Protein AF-F3GQG2-F1 (afdb_monomer_lite)

pLDDT: mean 74.08, std 7.92, range [54.19, 88.62]

Secondary structure (DSSP, 8-state):
-HHHHHHHHHHTT---GGGGSS-SEEE--GGGT--S---PPP-TT-SEEE-

Radius of gyration: 12.67 Å; chains: 1; bounding box: 30×21×25 Å

Foldseek 3Di:
DLVVVQVVCVVVVNRDPVNVPDDQEEEDPCVVVDDPDDDDDDDPPHDYYHD

InterPro domains:
  IPR001078 2-oxoacid dehydrogenase acyl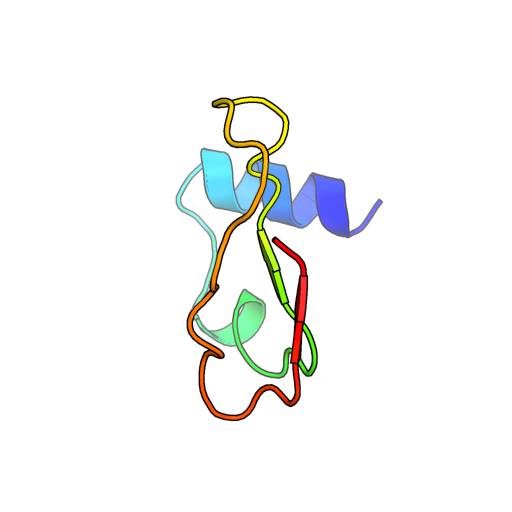transferase, catalytic domain [PF00198] (2-51)
  IPR023213 Chloramphenicol acetyltransferase-like domain superfamily [G3DSA:3.30.559.10] (1-51)
  IPR050743 2-oxoacid dehydrogenase family, E2 component [PTHR43178] (2-51)

Structure (mmCIF, N/CA/C/O backbone):
data_AF-F3GQG2-F1
#
_entry.id   AF-F3GQG2-F1
#
loop_
_atom_site.group_PDB
_atom_site.id
_atom_site.type_symbol
_atom_site.label_atom_id
_atom_site.label_alt_id
_atom_site.label_comp_id
_atom_site.label_asym_id
_atom_site.label_entity_id
_atom_site.label_seq_id
_atom_site.pdbx_PDB_ins_code
_atom_site.Cartn_x
_atom_site.Cartn_y
_atom_site.Cartn_z
_atom_site.occupancy
_atom_site.B_iso_or_equiv
_atom_site.auth_seq_id
_atom_site.auth_comp_id
_atom_site.auth_asym_id
_atom_site.auth_atom_id
_atom_site.pdbx_PDB_model_num
ATOM 1 N N . ALA A 1 1 ? -15.280 -2.094 -6.739 1.00 62.00 1 ALA A N 1
ATOM 2 C CA . ALA A 1 1 ? -16.356 -2.288 -5.740 1.00 62.00 1 ALA A CA 1
ATOM 3 C C . ALA A 1 1 ? -15.853 -2.016 -4.322 1.00 62.00 1 ALA A C 1
ATOM 5 O O . ALA A 1 1 ? -16.275 -1.034 -3.731 1.00 62.00 1 ALA A O 1
ATOM 6 N N . GLU A 1 2 ? -14.925 -2.813 -3.781 1.00 76.44 2 GLU A N 1
ATOM 7 C CA . GLU A 1 2 ? -14.375 -2.583 -2.430 1.00 76.44 2 GLU A CA 1
ATOM 8 C C . GLU A 1 2 ? -13.274 -1.511 -2.408 1.00 76.44 2 GLU A C 1
ATOM 10 O O . GLU A 1 2 ? -13.326 -0.587 -1.599 1.00 76.44 2 GLU A O 1
ATOM 15 N N . ALA A 1 3 ? -12.344 -1.562 -3.369 1.00 73.00 3 ALA A N 1
ATOM 16 C CA . ALA A 1 3 ? -11.302 -0.547 -3.530 1.00 73.00 3 ALA A CA 1
ATOM 17 C C . ALA A 1 3 ? -11.881 0.867 -3.725 1.00 73.00 3 ALA A C 1
ATOM 19 O O . ALA A 1 3 ? -11.362 1.820 -3.154 1.00 73.00 3 ALA A O 1
ATOM 20 N N . ASP A 1 4 ? -12.988 1.003 -4.463 1.00 79.62 4 ASP A N 1
ATOM 21 C CA . ASP A 1 4 ? -13.653 2.294 -4.694 1.00 79.62 4 ASP A CA 1
ATOM 22 C C . ASP A 1 4 ? -14.314 2.833 -3.419 1.00 79.62 4 ASP A C 1
ATOM 24 O O . ASP A 1 4 ? -14.182 4.013 -3.104 1.00 79.62 4 ASP A O 1
ATOM 28 N N . ALA A 1 5 ? -14.969 1.966 -2.638 1.00 82.44 5 ALA A N 1
ATOM 29 C CA . ALA A 1 5 ? -15.584 2.347 -1.368 1.00 82.44 5 ALA A CA 1
ATOM 30 C C . ALA A 1 5 ? -14.530 2.759 -0.325 1.00 82.44 5 ALA A C 1
ATOM 32 O O . ALA A 1 5 ? -14.717 3.737 0.404 1.00 82.44 5 ALA A O 1
ATOM 33 N N . LEU A 1 6 ? -13.400 2.048 -0.268 1.00 81.94 6 LEU A N 1
ATOM 34 C CA . LEU A 1 6 ? -12.255 2.422 0.564 1.00 81.94 6 LEU A CA 1
ATOM 35 C C . LEU A 1 6 ? -11.596 3.711 0.061 1.00 81.94 6 LEU A C 1
ATOM 37 O O . LEU A 1 6 ? -11.264 4.571 0.874 1.00 81.94 6 LEU A O 1
ATOM 41 N N . ALA A 1 7 ? -11.481 3.902 -1.256 1.00 80.50 7 ALA A N 1
ATOM 42 C CA . ALA A 1 7 ? -10.956 5.129 -1.849 1.00 80.50 7 ALA A CA 1
ATOM 43 C C . ALA A 1 7 ? -11.844 6.344 -1.540 1.00 80.50 7 ALA A C 1
ATOM 45 O O . ALA A 1 7 ? -11.329 7.408 -1.195 1.00 80.50 7 ALA A O 1
ATOM 46 N N . GLU A 1 8 ? -13.171 6.208 -1.596 1.00 84.50 8 GLU A N 1
ATOM 47 C CA . GLU A 1 8 ? -14.098 7.264 -1.181 1.00 84.50 8 GLU A CA 1
ATOM 48 C C . GLU A 1 8 ? -14.008 7.554 0.319 1.00 84.50 8 GLU A C 1
ATOM 50 O O . GLU A 1 8 ? -13.942 8.720 0.716 1.00 84.50 8 GLU A O 1
ATOM 55 N N . LYS A 1 9 ? -13.956 6.524 1.173 1.00 83.38 9 LYS A N 1
ATOM 56 C CA . LYS A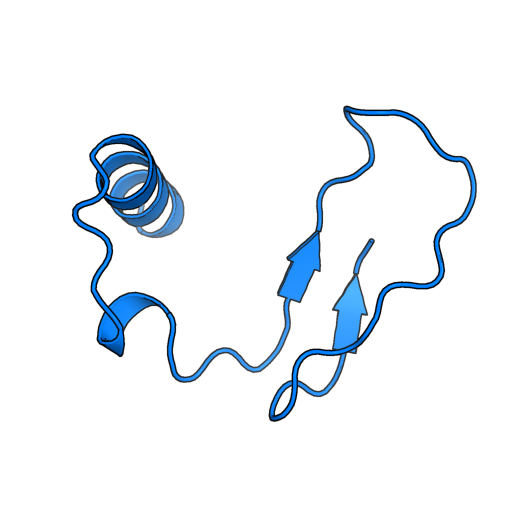 1 9 ? -13.747 6.701 2.621 1.00 83.38 9 LYS A CA 1
ATOM 57 C C . LYS A 1 9 ? -12.415 7.392 2.920 1.00 83.38 9 LYS A C 1
ATOM 59 O O . LYS A 1 9 ? -12.386 8.298 3.751 1.00 83.38 9 LYS A O 1
ATOM 64 N N . ALA A 1 10 ? -11.343 7.018 2.223 1.00 84.06 10 ALA A N 1
ATOM 65 C CA . ALA A 1 10 ? -10.023 7.629 2.342 1.00 84.06 10 ALA A CA 1
ATOM 66 C C . ALA A 1 10 ? -10.039 9.103 1.910 1.00 84.06 10 ALA A C 1
ATOM 68 O O . ALA A 1 10 ? -9.577 9.963 2.660 1.00 84.06 10 ALA A O 1
ATOM 69 N N . ARG A 1 11 ? -10.660 9.426 0.763 1.00 84.44 11 ARG A N 1
ATOM 70 C CA . ARG A 1 11 ? -10.852 10.815 0.296 1.00 84.44 11 ARG A CA 1
ATOM 71 C C . ARG A 1 11 ? -11.648 11.653 1.294 1.00 84.44 11 ARG A C 1
ATOM 73 O O . ARG A 1 11 ? -11.299 12.800 1.555 1.00 84.44 11 ARG A O 1
ATOM 80 N N . ASN A 1 12 ? -12.671 11.057 1.900 1.00 88.62 12 ASN A N 1
ATOM 81 C CA . ASN A 1 12 ? -13.507 11.694 2.915 1.00 88.62 12 ASN A CA 1
ATOM 82 C C . ASN A 1 12 ? -12.877 11.697 4.322 1.00 88.62 12 ASN A C 1
ATOM 84 O O . ASN A 1 12 ? -13.524 12.160 5.261 1.00 88.62 12 ASN A O 1
ATOM 88 N N . LYS A 1 13 ? -11.643 11.188 4.489 1.00 81.12 13 LYS A N 1
ATOM 89 C CA . LYS A 1 13 ? -10.939 11.031 5.779 1.00 81.12 13 LYS A CA 1
ATOM 90 C C . LYS A 1 13 ? -11.720 10.222 6.825 1.00 81.12 13 LYS A C 1
ATOM 92 O O . LYS A 1 13 ? -11.522 10.390 8.024 1.00 81.12 13 LYS A O 1
ATOM 97 N N . LYS A 1 14 ? -12.612 9.340 6.372 1.00 85.00 14 LYS A N 1
ATOM 98 C CA . LYS A 1 14 ? -13.425 8.437 7.204 1.00 85.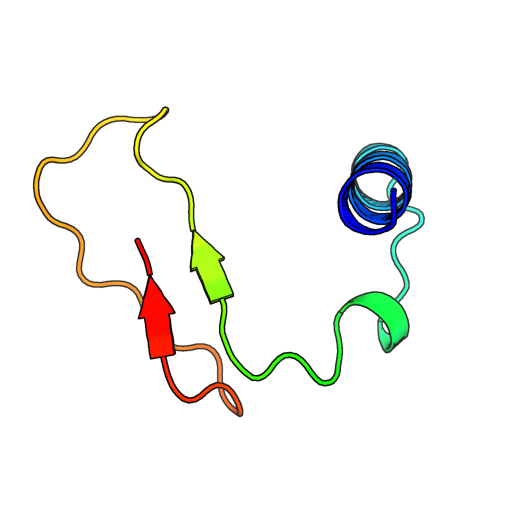00 14 LYS A CA 1
ATOM 99 C C . LYS A 1 14 ? -12.881 7.006 7.214 1.00 85.00 14 LYS A C 1
ATOM 101 O O . LYS A 1 14 ? -13.610 6.082 7.559 1.00 85.00 14 LYS A O 1
ATOM 106 N N . LEU A 1 15 ? -11.635 6.818 6.785 1.00 82.25 15 LEU A N 1
ATOM 107 C CA . LEU A 1 15 ? -10.975 5.521 6.823 1.00 82.25 15 LEU A CA 1
ATOM 108 C C . LEU A 1 15 ? -10.623 5.195 8.274 1.00 82.25 15 LEU A C 1
ATOM 110 O 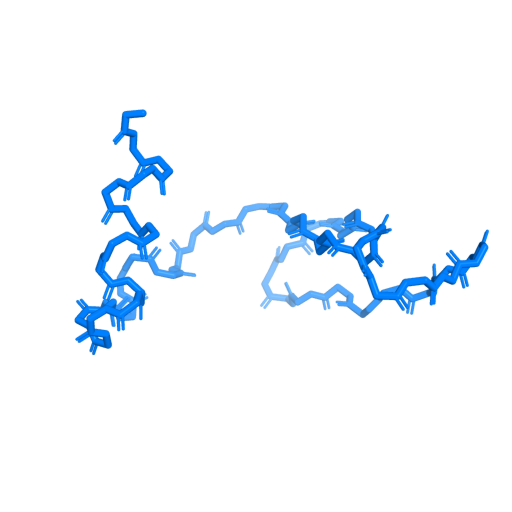O . LEU A 1 15 ? -9.984 5.997 8.956 1.00 82.25 15 LEU A O 1
ATOM 114 N N . THR A 1 16 ? -11.088 4.053 8.764 1.00 84.62 16 THR A N 1
ATOM 115 C CA . THR A 1 16 ? -10.838 3.643 10.146 1.00 84.62 16 THR A CA 1
ATOM 116 C C . THR A 1 16 ? -9.572 2.794 10.226 1.00 84.62 16 THR A C 1
ATOM 118 O O . THR A 1 16 ? -9.155 2.195 9.238 1.00 84.62 16 THR A O 1
ATOM 121 N N . ALA A 1 17 ? -8.952 2.705 11.408 1.00 75.94 17 ALA A N 1
ATOM 122 C CA . ALA A 1 17 ? -7.769 1.859 11.602 1.00 75.94 17 ALA A CA 1
ATOM 123 C C . ALA A 1 17 ? -8.041 0.381 11.262 1.00 75.94 17 ALA A C 1
ATOM 125 O O . ALA A 1 17 ? -7.150 -0.298 10.767 1.00 75.94 17 ALA A O 1
ATOM 126 N N . ASN A 1 18 ? -9.280 -0.084 11.451 1.00 79.56 18 ASN A N 1
ATOM 127 C CA . ASN A 1 18 ? -9.699 -1.435 11.080 1.00 79.56 18 ASN A CA 1
ATOM 128 C C . ASN A 1 18 ? -9.711 -1.649 9.559 1.00 79.56 18 ASN A C 1
ATOM 130 O O . ASN A 1 18 ? -9.412 -2.747 9.112 1.00 79.56 18 ASN A O 1
ATOM 134 N N . ASP A 1 19 ? -10.014 -0.610 8.770 1.00 79.00 19 ASP A N 1
ATOM 135 C CA . ASP A 1 19 ? -10.002 -0.686 7.301 1.00 79.00 19 ASP A CA 1
ATOM 136 C C . ASP A 1 19 ? -8.566 -0.701 6.730 1.00 79.00 19 ASP A C 1
ATOM 138 O O . ASP A 1 19 ? -8.371 -1.027 5.562 1.00 79.00 19 ASP A O 1
ATOM 142 N N . MET A 1 20 ? -7.561 -0.315 7.529 1.00 76.12 20 MET A N 1
ATOM 143 C CA . MET A 1 20 ? -6.141 -0.287 7.137 1.00 76.12 20 MET A CA 1
ATOM 144 C C . MET A 1 20 ? -5.324 -1.460 7.700 1.00 76.12 20 MET A C 1
ATOM 146 O O . MET A 1 20 ? -4.140 -1.579 7.397 1.00 76.12 20 MET A O 1
ATOM 150 N N . GLN A 1 21 ? -5.912 -2.296 8.559 1.00 73.94 21 GLN A N 1
ATOM 151 C CA . GLN A 1 21 ? -5.223 -3.409 9.215 1.00 73.94 21 GLN A CA 1
ATOM 152 C C . GLN A 1 21 ? -5.485 -4.737 8.499 1.00 73.94 21 GLN A C 1
ATOM 154 O O . GLN A 1 21 ? -6.552 -4.960 7.937 1.00 73.94 21 GLN A O 1
ATOM 159 N N . GLY A 1 22 ? -4.507 -5.646 8.560 1.00 73.19 22 GLY A N 1
ATOM 160 C CA . GLY A 1 22 ? -4.617 -6.994 7.989 1.00 73.19 22 GLY A CA 1
ATOM 1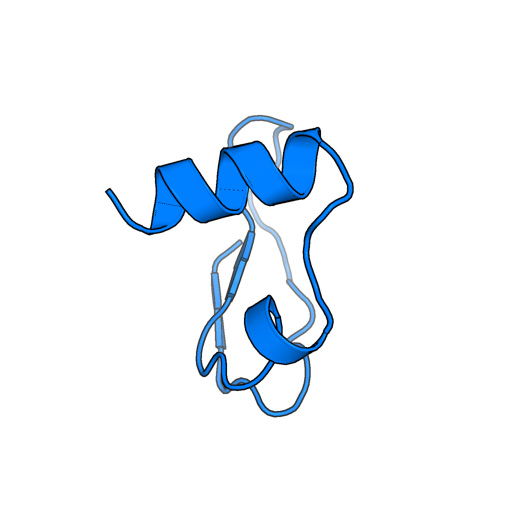61 C C . GLY A 1 22 ? -4.185 -7.121 6.525 1.00 73.19 22 GLY A C 1
ATOM 162 O O . GLY A 1 22 ? -4.345 -8.190 5.942 1.00 73.19 22 GLY A O 1
ATOM 163 N N . ALA A 1 23 ? -3.616 -6.071 5.929 1.00 72.00 23 ALA A N 1
ATOM 164 C CA . ALA A 1 23 ? -3.017 -6.164 4.602 1.00 72.00 23 ALA A CA 1
ATOM 165 C C . ALA A 1 23 ? -1.779 -7.086 4.619 1.00 72.00 23 ALA A C 1
ATOM 167 O O . ALA A 1 23 ? -0.971 -7.045 5.545 1.00 72.00 23 ALA A O 1
ATOM 168 N N . CYS A 1 24 ? -1.624 -7.920 3.585 1.00 70.69 24 CYS A N 1
ATOM 169 C CA . CYS A 1 24 ? -0.444 -8.782 3.400 1.00 70.69 24 CYS A CA 1
ATOM 170 C C . CYS A 1 24 ? 0.529 -8.248 2.335 1.00 70.69 24 CYS A C 1
ATOM 172 O O . CYS A 1 24 ? 1.663 -8.725 2.237 1.00 70.69 24 CYS A O 1
ATOM 174 N N . PHE A 1 25 ? 0.075 -7.290 1.526 1.00 73.94 25 PHE A N 1
ATOM 175 C CA . PHE A 1 25 ? 0.784 -6.742 0.378 1.00 73.94 25 PHE A CA 1
ATOM 176 C C . PHE A 1 25 ? 0.336 -5.300 0.129 1.00 73.94 25 PH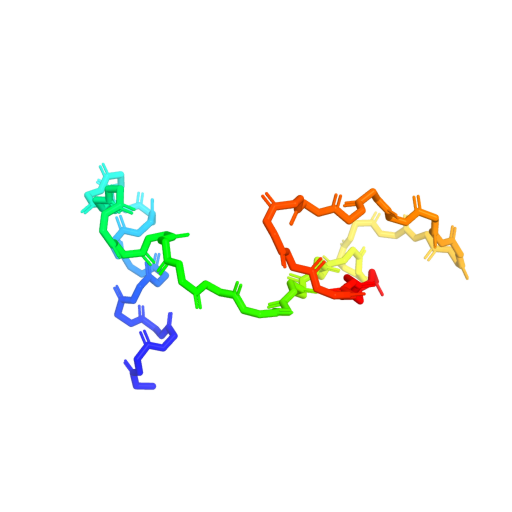E A C 1
ATOM 178 O O . PHE A 1 25 ? -0.869 -5.040 0.112 1.00 73.94 25 PHE A O 1
ATOM 185 N N . THR A 1 26 ? 1.281 -4.395 -0.131 1.00 77.94 26 THR A N 1
ATOM 186 C CA . THR A 1 26 ? 0.984 -2.994 -0.471 1.00 77.94 26 THR A CA 1
ATOM 187 C C . THR A 1 26 ? 1.338 -2.682 -1.918 1.00 77.94 26 THR A C 1
ATOM 189 O O . THR A 1 26 ? 2.403 -3.047 -2.410 1.00 77.94 26 THR A O 1
ATOM 192 N N . ILE A 1 27 ? 0.448 -1.960 -2.603 1.00 78.06 27 ILE A N 1
ATOM 193 C CA . ILE A 1 27 ? 0.707 -1.380 -3.925 1.00 78.06 27 ILE A CA 1
ATOM 194 C C . ILE A 1 27 ? 0.868 0.130 -3.752 1.00 78.06 27 ILE A C 1
ATOM 196 O O . ILE A 1 27 ? -0.088 0.829 -3.419 1.00 78.06 27 ILE A O 1
ATOM 200 N N . SER A 1 28 ? 2.068 0.639 -4.008 1.00 74.56 28 SER A N 1
ATOM 201 C CA . SER A 1 28 ? 2.355 2.064 -4.120 1.00 74.56 28 SER A CA 1
ATOM 202 C C . SER A 1 28 ? 2.402 2.433 -5.599 1.00 74.56 28 SER A C 1
ATOM 204 O O . SER A 1 28 ? 3.356 2.116 -6.290 1.00 74.56 28 SER A O 1
ATOM 206 N N . SER A 1 29 ? 1.364 3.088 -6.121 1.00 70.25 29 SER A N 1
ATOM 207 C CA . SER A 1 29 ? 1.336 3.496 -7.532 1.00 70.25 29 SER A CA 1
ATOM 208 C C . SER A 1 29 ? 2.157 4.778 -7.742 1.00 70.25 29 SER A C 1
ATOM 210 O O . SER A 1 29 ? 1.606 5.879 -7.770 1.00 70.25 29 SER A O 1
ATOM 212 N N . LEU A 1 30 ? 3.482 4.650 -7.898 1.00 65.88 30 LEU A N 1
ATOM 213 C CA . LEU A 1 30 ? 4.379 5.777 -8.215 1.00 65.88 30 LEU A CA 1
ATOM 214 C C . LEU A 1 30 ? 4.409 6.140 -9.706 1.00 65.88 30 LEU A C 1
ATOM 216 O O . LEU A 1 30 ? 4.907 7.208 -10.071 1.00 65.88 30 LEU A O 1
ATOM 220 N N . GLY A 1 31 ? 3.827 5.303 -10.570 1.00 61.44 31 GLY A N 1
ATOM 221 C CA . GLY A 1 31 ? 3.790 5.518 -12.021 1.00 61.44 31 GLY A CA 1
ATOM 222 C C . GLY A 1 31 ? 3.175 6.857 -12.460 1.00 61.44 31 GLY A C 1
ATOM 223 O O . GLY A 1 31 ? 3.521 7.357 -13.524 1.00 61.44 31 GLY A O 1
ATOM 224 N N . HIS A 1 32 ? 2.325 7.478 -11.634 1.00 58.72 32 HIS A N 1
ATOM 225 C CA . HIS A 1 32 ? 1.742 8.799 -11.908 1.00 58.72 32 HIS A CA 1
ATOM 226 C C . HIS A 1 32 ? 2.641 9.985 -11.506 1.00 58.72 32 HIS A C 1
ATOM 228 O O . HIS A 1 32 ? 2.412 11.095 -11.977 1.00 58.72 32 HIS A O 1
ATOM 234 N N . ILE A 1 33 ? 3.636 9.775 -10.636 1.00 65.12 33 ILE A N 1
ATOM 235 C CA . ILE A 1 33 ? 4.533 10.828 -10.115 1.00 65.12 33 ILE A CA 1
ATOM 236 C C . ILE A 1 33 ? 5.893 10.807 -10.840 1.00 65.12 33 ILE A C 1
ATOM 238 O O . ILE A 1 33 ? 6.532 11.848 -10.975 1.00 65.12 33 ILE A O 1
ATOM 242 N N . GLY A 1 34 ? 6.288 9.654 -11.392 1.00 54.19 34 GLY A N 1
ATOM 243 C CA . GLY A 1 34 ? 7.477 9.501 -12.232 1.00 54.19 34 GLY A CA 1
ATOM 244 C C . GLY A 1 34 ? 8.712 9.033 -11.457 1.00 54.19 34 GLY A C 1
ATOM 245 O O . GLY A 1 34 ? 9.186 9.694 -10.538 1.00 54.19 34 GLY A O 1
ATOM 246 N N . GLY A 1 35 ? 9.253 7.883 -11.865 1.00 64.00 35 GLY A N 1
ATOM 247 C CA . GLY A 1 35 ? 10.486 7.289 -11.346 1.00 64.00 35 GLY A CA 1
ATOM 248 C C . GLY A 1 35 ? 10.715 5.924 -11.997 1.00 64.00 35 GLY A C 1
ATOM 249 O O . GLY A 1 35 ? 9.822 5.087 -11.997 1.00 64.00 35 GLY A O 1
ATOM 250 N N . THR A 1 36 ? 11.880 5.702 -12.610 1.00 62.16 36 THR A N 1
ATOM 251 C CA . THR A 1 36 ? 12.176 4.484 -13.397 1.00 62.16 36 THR A CA 1
ATOM 252 C C . THR A 1 36 ? 12.581 3.277 -12.545 1.00 62.16 36 THR A C 1
ATOM 254 O O . THR A 1 36 ? 12.688 2.170 -13.061 1.00 62.16 36 THR A O 1
ATOM 257 N N . GLY A 1 37 ? 12.819 3.479 -11.249 1.00 59.59 37 GLY A N 1
ATOM 258 C CA . GLY A 1 37 ? 13.131 2.432 -10.283 1.00 59.59 37 GLY A CA 1
ATOM 259 C C . GLY A 1 37 ? 12.990 2.980 -8.869 1.00 59.59 37 GLY A C 1
ATOM 260 O O . GLY A 1 37 ? 13.505 4.057 -8.568 1.00 59.59 37 GLY A O 1
ATOM 261 N N . PHE A 1 38 ? 12.265 2.261 -8.018 1.00 62.56 38 PHE A N 1
ATOM 262 C CA . PHE A 1 38 ? 12.020 2.643 -6.633 1.00 62.56 38 PHE A CA 1
ATOM 263 C C . PHE A 1 38 ? 12.363 1.474 -5.714 1.00 62.56 38 PHE A C 1
ATOM 265 O O . PHE A 1 38 ? 12.090 0.321 -6.048 1.00 62.56 38 PHE A O 1
ATOM 272 N N . THR A 1 39 ? 12.941 1.781 -4.554 1.00 65.50 39 THR A N 1
ATOM 273 C CA . THR A 1 39 ? 13.178 0.812 -3.477 1.00 65.50 39 THR A CA 1
ATOM 274 C C . THR A 1 39 ? 12.171 1.100 -2.363 1.00 65.50 39 THR A C 1
ATOM 276 O O . THR A 1 39 ? 12.484 1.851 -1.436 1.00 65.50 39 THR A O 1
ATOM 279 N N . PRO A 1 40 ? 10.930 0.596 -2.476 1.00 69.69 40 PRO A N 1
ATOM 280 C CA . PRO A 1 40 ? 9.906 0.833 -1.470 1.00 69.69 40 PRO A CA 1
ATOM 281 C C . PRO A 1 40 ? 10.266 0.186 -0.128 1.00 69.69 40 PRO A C 1
ATOM 283 O O . PRO A 1 40 ? 10.894 -0.870 -0.072 1.00 69.69 40 PRO A O 1
ATOM 286 N N . ILE A 1 41 ? 9.838 0.822 0.964 1.00 78.94 41 ILE A N 1
ATOM 287 C CA . ILE A 1 41 ? 9.979 0.285 2.321 1.00 78.94 41 ILE A CA 1
ATOM 288 C C . ILE A 1 41 ? 8.751 -0.580 2.611 1.00 78.94 41 ILE A C 1
ATOM 290 O O . ILE A 1 41 ? 7.626 -0.086 2.566 1.00 78.94 41 ILE A O 1
ATOM 294 N N . VAL A 1 42 ? 8.966 -1.866 2.901 1.00 74.88 42 VAL A N 1
ATOM 295 C CA . VAL A 1 42 ? 7.897 -2.793 3.305 1.00 74.88 42 VAL A CA 1
ATOM 296 C C . VAL A 1 42 ? 7.338 -2.353 4.662 1.00 74.88 42 VAL A C 1
ATOM 298 O O . VAL A 1 42 ? 8.099 -2.159 5.612 1.00 74.88 42 VAL A O 1
ATOM 301 N N . ASN A 1 43 ? 6.017 -2.213 4.769 1.00 75.00 43 ASN A N 1
ATOM 302 C CA . ASN A 1 43 ? 5.348 -1.884 6.023 1.00 75.00 43 ASN A CA 1
ATOM 303 C C . ASN A 1 43 ? 5.063 -3.171 6.815 1.00 75.00 43 ASN A C 1
ATOM 305 O O . ASN A 1 43 ? 4.221 -3.968 6.419 1.00 75.00 43 ASN A O 1
ATOM 309 N N . ALA A 1 44 ? 5.761 -3.413 7.926 1.00 71.31 44 ALA A N 1
ATOM 310 C CA . ALA A 1 44 ? 5.527 -4.612 8.739 1.00 71.31 44 ALA A CA 1
ATOM 311 C C . ALA A 1 44 ? 4.083 -4.616 9.293 1.00 71.31 44 ALA A C 1
ATOM 313 O O . ALA A 1 44 ? 3.670 -3.595 9.850 1.00 71.31 44 ALA A O 1
ATOM 314 N N . PRO A 1 45 ? 3.305 -5.718 9.196 1.00 76.12 45 PRO A N 1
ATOM 315 C CA . PRO A 1 45 ? 3.676 -7.123 8.942 1.00 76.12 45 PRO A CA 1
ATOM 316 C C . PRO A 1 45 ? 3.571 -7.611 7.476 1.00 76.12 45 PRO A C 1
ATOM 318 O O . PRO A 1 45 ? 3.487 -8.815 7.238 1.00 76.12 45 PRO A O 1
ATOM 321 N N . GLU A 1 46 ? 3.539 -6.720 6.489 1.00 76.19 46 GLU A N 1
ATOM 322 C CA . GLU A 1 46 ? 3.410 -7.096 5.076 1.00 76.19 46 GLU A CA 1
ATOM 323 C C . GLU A 1 46 ? 4.676 -7.784 4.544 1.00 76.19 46 GLU A C 1
ATOM 325 O O . GLU A 1 46 ? 5.787 -7.548 5.018 1.00 76.19 46 GLU A O 1
ATOM 330 N N . VAL A 1 47 ? 4.508 -8.652 3.542 1.00 78.00 47 VAL A N 1
ATOM 331 C CA . VAL A 1 47 ? 5.607 -9.478 3.003 1.00 78.00 47 VAL A CA 1
ATOM 332 C C . VAL A 1 47 ? 6.294 -8.810 1.811 1.00 78.00 47 VAL A C 1
ATOM 334 O O . VAL A 1 47 ? 7.471 -9.057 1.554 1.00 78.00 47 VAL A O 1
ATOM 337 N N . ALA A 1 48 ? 5.578 -7.960 1.076 1.00 70.94 48 ALA A N 1
ATOM 338 C CA . ALA A 1 48 ? 6.113 -7.262 -0.083 1.00 70.94 48 ALA A CA 1
ATOM 339 C C . ALA A 1 48 ? 5.336 -5.972 -0.371 1.00 70.94 48 ALA A C 1
ATOM 341 O O . ALA A 1 48 ? 4.148 -5.852 -0.067 1.00 70.94 48 ALA A O 1
ATOM 342 N N . ILE A 1 49 ? 6.032 -5.024 -0.995 1.00 78.56 49 ILE A N 1
ATOM 343 C CA . ILE A 1 49 ? 5.466 -3.785 -1.516 1.00 78.56 49 ILE A CA 1
ATOM 344 C C . ILE A 1 49 ? 5.868 -3.639 -2.985 1.00 78.56 49 ILE A C 1
ATOM 346 O O . ILE A 1 49 ? 7.042 -3.763 -3.336 1.00 78.56 49 ILE A O 1
ATOM 350 N N . LEU A 1 50 ? 4.879 -3.402 -3.841 1.00 73.62 50 LEU A N 1
ATOM 351 C CA . LEU A 1 50 ? 5.073 -3.105 -5.256 1.00 73.62 50 LEU A CA 1
ATOM 352 C C . LEU A 1 50 ? 5.022 -1.592 -5.442 1.00 73.62 50 LEU A C 1
ATOM 354 O O . LEU A 1 50 ? 3.998 -0.983 -5.138 1.00 73.62 50 LEU A O 1
ATOM 358 N N . GLY A 1 51 ? 6.136 -1.008 -5.881 1.00 66.69 51 GLY A N 1
ATOM 359 C CA . GLY A 1 51 ? 6.254 0.410 -6.241 1.00 66.69 51 GLY A CA 1
ATOM 360 C C . GLY A 1 51 ? 5.988 0.676 -7.716 1.00 66.69 51 GLY A C 1
ATOM 361 O O . GLY A 1 51 ? 6.140 -0.279 -8.511 1.00 66.69 51 GLY A O 1
#

Organism: NCBI:txid629263

Sequence (51 aa):
AEADALAEKARNKKLTANDMQGACFTISSLGHIGGTGFTPIVNAPEVAILG